Protein AF-0000000080303602 (afdb_homodimer)

Nearest PDB structures (foldseek):
  4mxe-assembly1_B  TM=1.962E-01  e=7.714E+00  Homo sapiens

Organism: Piscinibacter sakaiensis (NCBI:txid1547922)

pLDDT: mean 83.12, std 19.36, range [32.38, 97.88]

Sequence (156 aa):
MKPYDIEVQRLKSLKHDKGLIELQLDALVLARAARDDGAGGTCLRLPVEHARTLMLLLKQEFAALDKLQPRSRRSGRAMKPYDIEVQRLKSLKHDKGLIELQLDALVLARAARDDGAGGTCLRLPVEHARTLMLLLKQEFAALDKLQPRSRRSGRA

Solvent-accessible surface area (backbone atoms only — not comparable to full-atom values): 8865 Å² total; per-residue (Å²): 128,74,19,32,41,36,37,53,76,43,84,72,46,75,46,77,53,97,64,27,35,40,34,37,25,42,54,51,77,39,81,41,70,70,55,82,74,74,67,64,44,22,36,42,35,32,44,46,69,57,48,53,50,48,43,51,52,50,51,53,52,47,53,53,52,52,62,72,54,60,75,74,72,74,74,75,81,125,127,74,19,34,40,34,37,52,75,41,83,73,47,74,46,77,54,98,65,27,35,40,35,36,24,41,54,52,76,41,82,41,70,72,56,83,78,71,69,66,46,22,37,40,37,30,44,48,70,57,49,52,50,49,42,52,52,49,51,54,52,48,53,53,50,52,63,73,53,59,75,75,70,72,74,74,81,125

Radius of gyration: 18.61 Å; Cα contacts (8 Å, |Δi|>4): 259; chains: 2; bounding box: 54×45×51 Å

Secondary structure (DSSP, 8-state):
---EEEEEEEEEEEEEETTEEEEEEEEEEEEPP--SSS--SEEEEEEHHHHHHHHHHHHHHHHHHHHHS---------/---EEEEEEEEEEEEEETTEEEEEEEEEEEE----SSS--SEEEEEEHHHHHHHHHHHHHHHHHHHHHS---------

Foldseek 3Di:
DFAKEKEFDFWDDWADDPHDIDTDTDIDIGTDDCPVPPPRHYDYDYDPVVVVVVVVRVVVRVVVVCVVCPPPPPPPDD/DFAKEKEFDFWDDWADDPHDIDTDTDIDIDTDDVPVPPPRYYDYDYDPVVVVVVVVRVVVRVVVVCVVPPPPPPPPPD

Structure (mmCIF, N/CA/C/O backbone):
data_AF-0000000080303602-model_v1
#
loop_
_entity.id
_entity.type
_entity.pdbx_description
1 polymer 'Uncharacterized protein'
#
loop_
_atom_site.group_PDB
_atom_site.id
_atom_site.type_symbol
_atom_site.label_atom_id
_atom_site.label_alt_id
_atom_site.label_comp_id
_atom_site.label_asym_id
_atom_site.label_entity_id
_atom_site.label_seq_id
_atom_site.pdbx_PDB_ins_code
_atom_site.Cartn_x
_atom_site.Cartn_y
_atom_site.Cartn_z
_atom_site.occupancy
_atom_site.B_iso_or_equiv
_atom_site.auth_seq_id
_atom_site.auth_comp_id
_atom_site.auth_asym_id
_atom_site.auth_atom_id
_atom_site.pdbx_PDB_model_num
ATOM 1 N N . MET A 1 1 ? -15.328 -1.533 13.992 1 59.22 1 MET A N 1
ATOM 2 C CA . MET A 1 1 ? -15.039 -1.122 12.625 1 59.22 1 MET A CA 1
ATOM 3 C C . MET A 1 1 ? -15.375 -2.236 11.641 1 59.22 1 MET A C 1
ATOM 5 O O . MET A 1 1 ? -15.258 -3.418 11.961 1 59.22 1 MET A O 1
ATOM 9 N N . LYS A 1 2 ? -16.156 -1.941 10.57 1 76 2 LYS A N 1
ATOM 10 C CA . LYS A 1 2 ? -16.531 -2.955 9.594 1 76 2 LYS A CA 1
ATOM 11 C C . LYS A 1 2 ? -15.352 -3.307 8.688 1 76 2 LYS A C 1
ATOM 13 O O . LYS A 1 2 ? -14.594 -2.424 8.281 1 76 2 LYS A O 1
ATOM 18 N N . PRO A 1 3 ? -15.148 -4.527 8.57 1 87.38 3 PRO A N 1
ATOM 19 C CA . PRO A 1 3 ? -14.055 -4.926 7.684 1 87.38 3 PRO A CA 1
ATOM 20 C C . PRO A 1 3 ? -14.391 -4.723 6.207 1 87.38 3 PRO A C 1
ATOM 22 O O . PRO A 1 3 ? -15.555 -4.828 5.816 1 87.38 3 PRO A O 1
ATOM 25 N N . TYR A 1 4 ? -13.398 -4.383 5.445 1 92.62 4 TYR A N 1
ATOM 26 C CA . TYR A 1 4 ? -13.578 -4.137 4.02 1 92.62 4 TYR A CA 1
ATOM 27 C C . TYR A 1 4 ? -12.586 -4.957 3.197 1 92.62 4 TYR A C 1
ATOM 29 O O . TYR A 1 4 ? -11.5 -5.297 3.678 1 92.62 4 TYR A O 1
ATOM 37 N N . ASP A 1 5 ? -13.039 -5.328 2.047 1 93.25 5 ASP A N 1
ATOM 38 C CA . ASP A 1 5 ? -12.133 -5.828 1.018 1 93.25 5 ASP A CA 1
ATOM 39 C C . ASP A 1 5 ? -11.852 -4.758 -0.033 1 93.25 5 ASP A C 1
ATOM 41 O O . ASP A 1 5 ? -12.773 -4.27 -0.69 1 93.25 5 ASP A O 1
ATOM 45 N N . ILE A 1 6 ? -10.625 -4.418 -0.232 1 95.5 6 ILE A N 1
ATOM 46 C CA . ILE A 1 6 ? -10.219 -3.359 -1.151 1 95.5 6 ILE A CA 1
ATOM 47 C C . ILE A 1 6 ? -9.367 -3.951 -2.271 1 95.5 6 ILE A C 1
ATOM 49 O O . ILE A 1 6 ? -8.305 -4.527 -2.014 1 95.5 6 ILE A O 1
ATOM 53 N N . GLU A 1 7 ? -9.859 -3.838 -3.416 1 95.44 7 GLU A N 1
ATOM 54 C CA . GLU A 1 7 ? -9.109 -4.316 -4.578 1 95.44 7 GLU A CA 1
ATOM 55 C C . GLU A 1 7 ? -8.578 -3.15 -5.406 1 95.44 7 GLU A C 1
ATOM 57 O O . GLU A 1 7 ? -9.352 -2.4 -6.004 1 95.44 7 GLU A O 1
ATOM 62 N N . VAL A 1 8 ? -7.258 -3.119 -5.516 1 95.88 8 VAL A N 1
ATOM 63 C CA . VAL A 1 8 ? -6.637 -2.037 -6.27 1 95.88 8 VAL A CA 1
ATOM 64 C C . VAL A 1 8 ? -6.625 -2.385 -7.758 1 95.88 8 VAL A C 1
ATOM 66 O O . VAL A 1 8 ? -6.105 -3.432 -8.148 1 95.88 8 VAL A O 1
ATOM 69 N N . GLN A 1 9 ? -7.113 -1.52 -8.477 1 94.44 9 GLN A N 1
ATOM 70 C CA . GLN A 1 9 ? -7.191 -1.746 -9.922 1 94.44 9 GLN A CA 1
ATOM 71 C C . GLN A 1 9 ? -6.164 -0.9 -10.664 1 94.44 9 GLN A C 1
ATOM 73 O O . GLN A 1 9 ? -5.637 -1.322 -11.695 1 94.44 9 GLN A O 1
ATOM 78 N N . ARG A 1 10 ? -5.984 0.344 -10.094 1 94.56 10 ARG A N 1
ATOM 79 C CA . ARG A 1 10 ? -5.047 1.261 -10.742 1 94.56 10 ARG A CA 1
ATOM 80 C C . ARG A 1 10 ? -4.43 2.215 -9.727 1 94.56 10 ARG A C 1
ATOM 82 O O . ARG A 1 10 ? -5.121 2.717 -8.836 1 94.56 10 ARG A O 1
ATOM 89 N N . LEU A 1 11 ? -3.104 2.424 -9.867 1 94.88 11 LEU A N 1
ATOM 90 C CA . LEU A 1 11 ? -2.395 3.436 -9.086 1 94.88 11 LEU A CA 1
ATOM 91 C C . LEU A 1 11 ? -2.252 4.73 -9.875 1 94.88 11 LEU A C 1
ATOM 93 O O . LEU A 1 11 ? -1.752 4.723 -11.008 1 94.88 11 LEU A O 1
ATOM 97 N N . LYS A 1 12 ? -2.709 5.777 -9.305 1 94 12 LYS A N 1
ATOM 98 C CA . LYS A 1 12 ? -2.707 7.035 -10.047 1 94 12 LYS A CA 1
ATOM 99 C C . LYS A 1 12 ? -1.554 7.934 -9.609 1 94 12 LYS A C 1
ATOM 101 O O . LYS A 1 12 ? -0.771 8.398 -10.438 1 94 12 LYS A O 1
ATOM 106 N N . SER A 1 13 ? -1.491 8.18 -8.328 1 94.88 13 SER A N 1
ATOM 107 C CA . SER A 1 13 ? -0.414 9.039 -7.848 1 94.88 13 SER A CA 1
ATOM 108 C C . SER A 1 13 ? -0.13 8.789 -6.367 1 94.88 13 SER A C 1
ATOM 110 O O . SER A 1 13 ? -0.958 8.203 -5.66 1 94.88 13 SER A O 1
ATOM 112 N N . LEU A 1 14 ? 1.069 9.141 -5.965 1 95.88 14 LEU A N 1
ATOM 113 C CA . LEU A 1 14 ? 1.533 9.055 -4.582 1 95.88 14 LEU A CA 1
ATOM 114 C C . LEU A 1 14 ? 2.271 10.328 -4.18 1 95.88 14 LEU A C 1
ATOM 116 O O . LEU A 1 14 ? 3.109 10.828 -4.934 1 95.88 14 LEU A O 1
ATOM 120 N N . LYS A 1 15 ? 1.877 10.805 -3.053 1 94.44 15 LYS A N 1
ATOM 121 C CA . LYS A 1 15 ? 2.559 12.016 -2.6 1 94.44 15 LYS A CA 1
ATOM 122 C C . LYS A 1 15 ? 2.641 12.062 -1.076 1 94.44 15 LYS A C 1
ATOM 124 O O . LYS A 1 15 ? 1.843 11.422 -0.387 1 94.44 15 LYS A O 1
ATOM 129 N N . HIS A 1 16 ? 3.518 12.758 -0.651 1 95.06 16 HIS A N 1
ATOM 130 C CA . HIS A 1 16 ? 3.67 13.047 0.771 1 95.06 16 HIS A CA 1
ATOM 131 C C . HIS A 1 16 ? 3.131 14.43 1.116 1 95.06 16 HIS A C 1
ATOM 133 O O . HIS A 1 16 ? 3.398 15.398 0.406 1 95.06 16 HIS A O 1
ATOM 139 N N . ASP A 1 17 ? 2.342 14.445 2.205 1 91.62 17 ASP A N 1
ATOM 140 C CA . ASP A 1 17 ? 1.838 15.727 2.684 1 91.62 17 ASP A CA 1
ATOM 141 C C . ASP A 1 17 ? 1.798 15.766 4.207 1 91.62 17 ASP A C 1
ATOM 143 O O . ASP A 1 17 ? 1.042 15.023 4.836 1 91.62 17 ASP A O 1
ATOM 147 N N . LYS A 1 18 ? 2.615 16.703 4.793 1 91.69 18 LYS A N 1
ATOM 148 C CA . LYS A 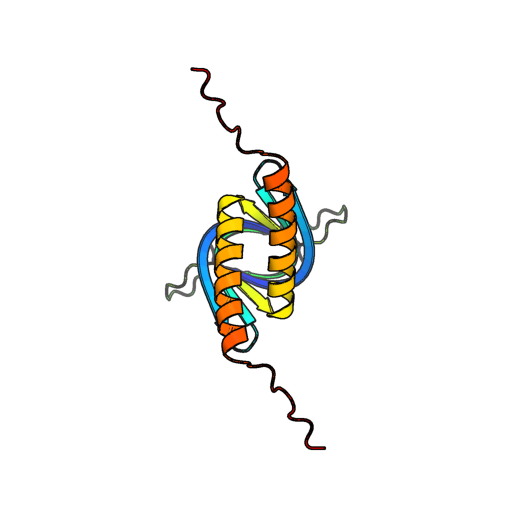1 18 ? 2.609 16.984 6.227 1 91.69 18 LYS A CA 1
ATOM 149 C C . LYS A 1 18 ? 2.668 15.68 7.031 1 91.69 18 LYS A C 1
ATOM 151 O O . LYS A 1 18 ? 1.87 15.477 7.949 1 91.69 18 LYS A O 1
ATOM 156 N N . GLY A 1 19 ? 3.531 14.789 6.656 1 93.62 19 GLY A N 1
ATOM 157 C CA . GLY A 1 19 ? 3.791 13.594 7.438 1 93.62 19 GLY A CA 1
ATOM 158 C C . GLY A 1 19 ? 2.896 12.43 7.059 1 93.62 19 GLY A C 1
ATOM 159 O O . GLY A 1 19 ? 2.973 11.359 7.664 1 93.62 19 GLY A O 1
ATOM 160 N N . LEU A 1 20 ? 2.092 12.648 6.039 1 96.38 20 LEU A N 1
ATOM 161 C CA . LEU A 1 20 ? 1.211 11.594 5.551 1 96.38 20 LEU A CA 1
ATOM 162 C C . LEU A 1 20 ? 1.555 11.219 4.113 1 96.38 20 LEU A C 1
ATOM 164 O O . LEU A 1 20 ? 1.906 12.086 3.309 1 96.38 20 LEU A O 1
ATOM 168 N N . ILE A 1 21 ? 1.439 9.969 3.854 1 97.88 21 ILE A N 1
ATOM 169 C CA . ILE A 1 21 ? 1.489 9.484 2.479 1 97.88 21 ILE A CA 1
ATOM 170 C C . ILE A 1 21 ? 0.071 9.344 1.929 1 97.88 21 ILE A C 1
ATOM 172 O O . ILE A 1 21 ? -0.785 8.711 2.557 1 97.88 21 ILE A O 1
ATOM 176 N N . GLU A 1 22 ? -0.13 9.945 0.747 1 96.69 22 GLU A N 1
ATOM 177 C CA . GLU A 1 22 ? -1.423 9.852 0.074 1 96.69 22 GLU A CA 1
ATOM 178 C C . GLU A 1 22 ? -1.3 9.141 -1.269 1 96.69 22 GLU A C 1
ATOM 180 O O . GLU A 1 22 ? -0.508 9.547 -2.123 1 96.69 22 GLU A O 1
ATOM 185 N N . LEU A 1 23 ? -2.123 8.117 -1.411 1 96.69 23 LEU A N 1
ATOM 186 C CA . LEU A 1 23 ? -2.143 7.336 -2.645 1 96.69 23 LEU A CA 1
ATOM 187 C C . LEU A 1 23 ? -3.494 7.457 -3.342 1 96.69 23 LEU A C 1
ATOM 189 O O . LEU A 1 23 ? -4.523 7.078 -2.777 1 96.69 23 LEU A O 1
ATOM 193 N N . GLN A 1 24 ? -3.473 8.023 -4.543 1 94.44 24 GLN A N 1
ATOM 194 C CA . GLN A 1 24 ? -4.668 8.039 -5.383 1 94.44 24 GLN A CA 1
ATOM 195 C C . GLN A 1 24 ? -4.758 6.777 -6.234 1 94.44 24 GLN A C 1
ATOM 197 O O . GLN A 1 24 ? -3.811 6.426 -6.938 1 94.44 24 GLN A O 1
ATOM 202 N N . LEU A 1 25 ? -5.887 6.133 -6.066 1 94.44 25 LEU A N 1
ATOM 203 C CA . LEU A 1 25 ? -6.012 4.867 -6.781 1 94.44 25 LEU A CA 1
ATOM 204 C C . LEU A 1 25 ? -7.461 4.598 -7.164 1 94.44 25 LEU A C 1
ATOM 206 O O . LEU A 1 25 ? -8.375 5.262 -6.664 1 94.44 25 LEU A O 1
ATOM 210 N N . ASP A 1 26 ? -7.629 3.76 -8.164 1 93 26 ASP A N 1
ATOM 211 C CA . ASP A 1 26 ? -8.914 3.125 -8.43 1 93 26 ASP A CA 1
ATOM 212 C C . ASP A 1 26 ? -9.031 1.784 -7.707 1 93 26 ASP A C 1
ATOM 214 O O . ASP A 1 26 ? -8.156 0.926 -7.844 1 93 26 ASP A O 1
ATOM 218 N N . ALA A 1 27 ? -10.133 1.738 -6.902 1 93.38 27 ALA A N 1
ATOM 219 C CA . ALA A 1 27 ? -10.281 0.499 -6.145 1 93.38 27 ALA A CA 1
ATOM 220 C C . ALA A 1 27 ? -11.75 0.099 -6.027 1 93.38 27 ALA A C 1
ATOM 222 O O . ALA A 1 27 ? -12.641 0.958 -6.031 1 93.38 27 ALA A O 1
ATOM 223 N N . LEU A 1 28 ? -11.93 -1.21 -6.02 1 92.75 28 LEU A N 1
ATOM 224 C CA . LEU A 1 28 ? -13.219 -1.767 -5.609 1 92.75 28 LEU A CA 1
ATOM 225 C C . LEU A 1 28 ? -13.25 -2.021 -4.105 1 92.75 28 LEU A C 1
ATOM 227 O O . LEU A 1 28 ? -12.398 -2.75 -3.58 1 92.75 28 LEU A O 1
ATOM 231 N N . VAL A 1 29 ? -14.164 -1.343 -3.432 1 93.25 29 VAL A N 1
ATOM 232 C CA . VAL A 1 29 ? -14.297 -1.475 -1.983 1 93.25 29 VAL A CA 1
ATOM 233 C C . VAL A 1 29 ? -15.602 -2.201 -1.648 1 93.25 29 VAL A C 1
ATOM 235 O O . VAL A 1 29 ? -16.688 -1.749 -2.021 1 93.25 29 VAL A O 1
ATOM 238 N N . LEU A 1 30 ? -15.445 -3.297 -1.007 1 90.12 30 LEU A N 1
ATOM 239 C CA . LEU A 1 30 ? -16.609 -4.098 -0.631 1 90.12 30 LEU A CA 1
ATOM 240 C C . LEU A 1 30 ? -16.656 -4.305 0.879 1 90.12 30 LEU A C 1
ATOM 242 O O . LEU A 1 30 ? -15.68 -4.762 1.48 1 90.12 30 LEU A O 1
ATOM 246 N N . ALA A 1 31 ? -17.766 -3.871 1.427 1 87.62 31 ALA A N 1
ATOM 247 C CA . ALA A 1 31 ? -17.953 -4.125 2.854 1 87.62 31 ALA A CA 1
ATOM 248 C C . ALA A 1 31 ? -18.219 -5.605 3.115 1 87.62 31 ALA A C 1
ATOM 250 O O . ALA A 1 31 ? -18.969 -6.246 2.379 1 87.62 31 ALA A O 1
ATOM 251 N N . ARG A 1 32 ? -17.359 -6.109 4.035 1 80.5 32 ARG A N 1
ATOM 252 C CA . ARG A 1 32 ? -17.578 -7.516 4.375 1 80.5 32 ARG A CA 1
ATOM 253 C C . ARG A 1 32 ? -18.391 -7.652 5.652 1 80.5 32 ARG A C 1
ATOM 255 O O . ARG A 1 32 ? -18.328 -6.793 6.535 1 80.5 32 ARG A O 1
ATOM 262 N N . ALA A 1 33 ? -19.359 -8.57 5.477 1 69.25 33 ALA A N 1
ATOM 263 C CA . ALA A 1 33 ? -20.094 -8.875 6.699 1 69.25 33 ALA A CA 1
ATOM 264 C C . ALA A 1 33 ? -19.156 -9.375 7.797 1 69.25 33 ALA A C 1
ATOM 266 O O . ALA A 1 33 ? -18.141 -10 7.512 1 69.25 33 ALA A O 1
ATOM 267 N N . ALA A 1 34 ? -19.094 -8.602 8.852 1 57 34 ALA A N 1
ATOM 268 C CA . ALA A 1 34 ? -18.266 -9.047 9.977 1 57 34 ALA A CA 1
ATOM 269 C C . ALA A 1 34 ? -18.203 -10.57 10.047 1 57 34 ALA A C 1
ATOM 271 O O . ALA A 1 34 ? -19.25 -11.227 10.164 1 57 34 ALA A O 1
ATOM 272 N N . ARG A 1 35 ? -17.797 -11.141 8.922 1 50.62 35 ARG A N 1
ATOM 273 C CA . ARG A 1 35 ? -17.812 -12.586 9.141 1 50.62 35 ARG A CA 1
ATOM 274 C C . ARG A 1 35 ? -17.344 -12.93 10.547 1 50.62 35 ARG A C 1
ATOM 276 O O . ARG A 1 35 ? -16.547 -12.203 11.133 1 50.62 35 ARG A O 1
AT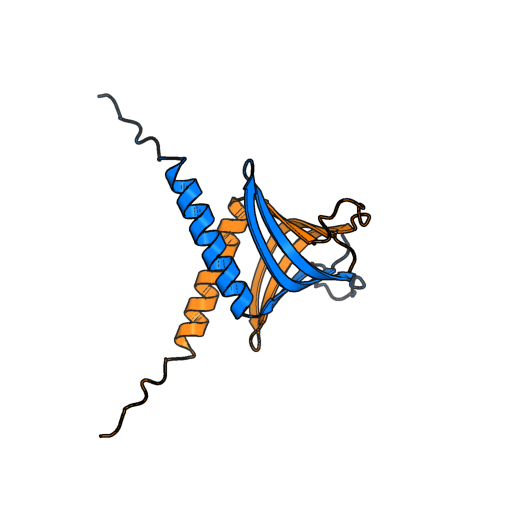OM 283 N N . ASP A 1 36 ? -18.188 -13.5 11.203 1 47 36 ASP A N 1
ATOM 284 C CA . ASP A 1 36 ? -17.906 -13.977 12.555 1 47 36 ASP A CA 1
ATOM 285 C C . ASP A 1 36 ? -16.422 -14.312 12.727 1 47 36 ASP A C 1
ATOM 287 O O . ASP A 1 36 ? -15.953 -14.5 13.852 1 47 36 ASP A O 1
ATOM 291 N N . ASP A 1 37 ? -15.891 -14.953 11.688 1 44.91 37 ASP A N 1
ATOM 292 C CA . ASP A 1 37 ? -14.68 -15.703 12.023 1 44.91 37 ASP A CA 1
ATOM 293 C C . ASP A 1 37 ? -13.453 -14.797 12.039 1 44.91 37 ASP A C 1
ATOM 295 O O . ASP A 1 37 ? -12.922 -14.43 10.992 1 44.91 37 ASP A O 1
ATOM 299 N N . GLY A 1 38 ? -13.32 -13.914 12.859 1 48.66 38 GLY A N 1
ATOM 300 C CA . GLY A 1 38 ? -12.117 -13.367 13.469 1 48.66 38 GLY A CA 1
ATOM 301 C C . GLY A 1 38 ? -11.328 -12.469 12.531 1 48.66 38 GLY A C 1
ATOM 302 O O . GLY A 1 38 ? -10.336 -11.867 12.938 1 48.66 38 GLY A O 1
ATOM 303 N N . ALA A 1 39 ? -11.461 -12.781 11.242 1 50.78 39 ALA A N 1
ATOM 304 C CA . ALA A 1 39 ? -10.477 -11.953 10.547 1 50.78 39 ALA A CA 1
ATOM 305 C C . ALA A 1 39 ? -11.008 -10.539 10.336 1 50.78 39 ALA A C 1
ATOM 307 O O . ALA A 1 39 ? -11.664 -10.258 9.328 1 50.78 39 ALA A O 1
ATOM 308 N N . GLY A 1 40 ? -11.531 -9.883 11.344 1 60.19 40 GLY A N 1
ATOM 309 C CA . GLY A 1 40 ? -12.086 -8.562 11.57 1 60.19 40 GLY A CA 1
ATOM 310 C C . GLY A 1 40 ? -11.266 -7.453 10.938 1 60.19 40 GLY A C 1
ATOM 311 O O . GLY A 1 40 ? -11.391 -6.289 11.32 1 60.19 40 GLY A O 1
ATOM 312 N N . GLY A 1 41 ? -10.242 -7.898 10.008 1 78.94 41 GLY A N 1
ATOM 313 C CA . GLY A 1 41 ? -9.484 -6.742 9.562 1 78.94 41 GLY A CA 1
ATOM 314 C C . GLY A 1 41 ? -9.68 -6.426 8.094 1 78.94 41 GLY A C 1
ATOM 315 O O . GLY A 1 41 ? -10.336 -7.188 7.375 1 78.94 41 GLY A O 1
ATOM 316 N N . THR A 1 42 ? -9.609 -5.344 7.688 1 91.31 42 THR A N 1
ATOM 317 C CA . THR A 1 42 ? -9.625 -4.875 6.305 1 91.31 42 THR A CA 1
ATOM 318 C C . THR A 1 42 ? -8.484 -5.508 5.512 1 91.31 42 THR A C 1
ATOM 320 O O . THR A 1 42 ? -7.375 -5.668 6.027 1 91.31 42 THR A O 1
ATOM 323 N N . CYS A 1 43 ? -8.836 -5.965 4.332 1 94.44 43 CYS A N 1
ATOM 324 C CA . CYS A 1 43 ? -7.84 -6.57 3.457 1 94.44 43 CYS A CA 1
ATOM 325 C C . CYS A 1 43 ? -7.688 -5.777 2.166 1 94.44 43 CYS A C 1
ATOM 327 O O . CYS A 1 43 ? -8.68 -5.477 1.498 1 94.44 43 CYS A O 1
ATOM 329 N N . LEU A 1 44 ? -6.41 -5.43 1.82 1 96.5 44 LEU A N 1
ATOM 330 C CA . LEU A 1 44 ? -6.078 -4.758 0.568 1 96.5 44 LEU A CA 1
ATOM 331 C C . LEU A 1 44 ? -5.367 -5.711 -0.387 1 96.5 44 LEU A C 1
ATOM 333 O O . LEU A 1 44 ? -4.391 -6.359 -0.009 1 96.5 44 LEU A O 1
ATOM 337 N N . ARG A 1 45 ? -5.902 -5.852 -1.592 1 96.88 45 ARG A N 1
ATOM 338 C CA . ARG A 1 45 ? -5.324 -6.754 -2.586 1 96.88 45 ARG A CA 1
ATOM 339 C C . ARG A 1 45 ? -4.922 -5.996 -3.844 1 96.88 45 ARG A C 1
ATOM 341 O O . ARG A 1 45 ? -5.668 -5.145 -4.328 1 96.88 45 ARG A O 1
ATOM 348 N N . LEU A 1 46 ? -3.762 -6.312 -4.375 1 97.12 46 LEU A N 1
ATOM 349 C CA . LEU A 1 46 ? -3.311 -5.734 -5.637 1 97.12 46 LEU A CA 1
ATOM 350 C C . LEU A 1 46 ? -2.391 -6.703 -6.375 1 97.12 46 LEU A C 1
ATOM 352 O O . LEU A 1 46 ? -1.7 -7.512 -5.75 1 97.12 46 LEU A O 1
ATOM 356 N N . PRO A 1 47 ? -2.471 -6.676 -7.703 1 97.06 47 PRO A N 1
ATOM 357 C CA . PRO A 1 47 ? -1.53 -7.5 -8.461 1 97.06 47 PRO A CA 1
ATOM 358 C C . PRO A 1 47 ? -0.072 -7.188 -8.141 1 97.06 47 PRO A C 1
ATOM 360 O O . PRO A 1 47 ? 0.255 -6.051 -7.789 1 97.06 47 PRO A O 1
ATOM 363 N N . VAL A 1 48 ? 0.784 -8.07 -8.352 1 96.62 48 VAL A N 1
ATOM 364 C CA . VAL A 1 48 ? 2.207 -7.945 -8.062 1 96.62 48 VAL A CA 1
ATOM 365 C C . VAL A 1 48 ? 2.791 -6.766 -8.836 1 96.62 48 VAL A C 1
ATOM 367 O O . VAL A 1 48 ? 3.604 -6.004 -8.305 1 96.62 48 VAL A O 1
ATOM 370 N N . GLU A 1 49 ? 2.311 -6.613 -10.031 1 95.81 49 GLU A N 1
ATOM 371 C CA . GLU A 1 49 ? 2.812 -5.523 -10.859 1 95.81 49 GLU A CA 1
ATOM 372 C C . GLU A 1 49 ? 2.492 -4.168 -10.242 1 95.81 49 GLU A C 1
ATOM 374 O O . GLU A 1 49 ? 3.324 -3.256 -10.273 1 95.81 49 GLU A O 1
ATOM 379 N N . HIS A 1 50 ? 1.284 -4.031 -9.719 1 97.19 50 HIS A N 1
ATOM 380 C CA . HIS A 1 50 ? 0.897 -2.783 -9.07 1 97.19 50 HIS A CA 1
ATOM 381 C C . HIS A 1 50 ? 1.655 -2.586 -7.762 1 97.19 50 HIS A C 1
ATOM 383 O O . HIS A 1 50 ? 2.008 -1.46 -7.406 1 97.19 50 HIS A O 1
ATOM 389 N N . ALA A 1 51 ? 1.97 -3.645 -7.055 1 97.88 51 ALA A N 1
ATOM 390 C CA . ALA A 1 51 ? 2.725 -3.57 -5.809 1 97.88 51 ALA A CA 1
ATOM 391 C C . ALA A 1 51 ? 4.16 -3.123 -6.062 1 97.88 51 AL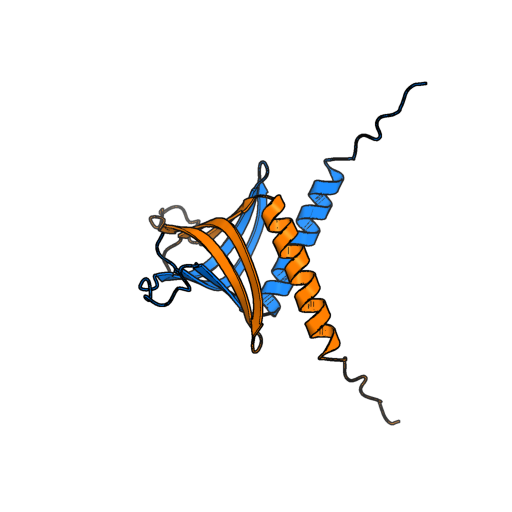A A C 1
ATOM 393 O O . ALA A 1 51 ? 4.723 -2.346 -5.285 1 97.88 51 ALA A O 1
ATOM 394 N N . ARG A 1 52 ? 4.707 -3.598 -7.137 1 97.56 52 ARG A N 1
ATOM 395 C CA . ARG A 1 52 ? 6.059 -3.18 -7.492 1 97.56 52 ARG A CA 1
ATOM 396 C C . ARG A 1 52 ? 6.102 -1.695 -7.836 1 97.56 52 ARG A C 1
ATOM 398 O O . ARG A 1 52 ? 7.031 -0.987 -7.449 1 97.56 52 ARG A O 1
ATOM 405 N N . THR A 1 53 ? 5.07 -1.315 -8.562 1 97.69 53 THR A N 1
ATOM 406 C CA . THR A 1 53 ? 4.957 0.105 -8.875 1 97.69 53 THR A CA 1
ATOM 407 C C . THR A 1 53 ? 4.824 0.929 -7.602 1 97.69 53 THR A C 1
ATOM 409 O O . THR A 1 53 ? 5.477 1.963 -7.449 1 97.69 53 THR A O 1
ATOM 412 N N . LEU A 1 54 ? 4.004 0.463 -6.656 1 97.44 54 LEU A N 1
ATOM 413 C CA . LEU A 1 54 ? 3.809 1.132 -5.375 1 97.44 54 LEU A CA 1
ATOM 414 C C . LEU A 1 54 ? 5.125 1.227 -4.609 1 97.44 54 LEU A C 1
ATOM 416 O O . LEU A 1 54 ? 5.461 2.287 -4.074 1 97.44 54 LEU A O 1
ATOM 420 N N . MET A 1 55 ? 5.852 0.158 -4.602 1 97.38 55 MET A N 1
ATOM 421 C CA . MET A 1 55 ? 7.133 0.148 -3.902 1 97.38 55 MET A CA 1
ATOM 422 C C . MET A 1 55 ? 8.094 1.166 -4.508 1 97.38 55 MET A C 1
ATOM 424 O O . MET A 1 55 ? 8.797 1.873 -3.785 1 97.38 55 MET A O 1
ATOM 428 N N . LEU A 1 56 ? 8.117 1.18 -5.855 1 97 56 LEU A N 1
ATOM 429 C CA . LEU A 1 56 ? 9 2.119 -6.539 1 97 56 LEU A CA 1
ATOM 430 C C . LEU A 1 56 ? 8.609 3.559 -6.223 1 97 56 LEU A C 1
ATOM 432 O O . LEU A 1 56 ? 9.477 4.398 -5.965 1 97 56 LEU A O 1
ATOM 436 N N . LEU A 1 57 ? 7.348 3.832 -6.234 1 97.5 57 LEU A N 1
ATOM 437 C CA . LEU A 1 57 ? 6.855 5.172 -5.922 1 97.5 57 LEU A CA 1
ATOM 438 C C . LEU A 1 57 ? 7.18 5.543 -4.48 1 97.5 57 LEU A C 1
ATOM 440 O O . LEU A 1 57 ? 7.598 6.672 -4.203 1 97.5 57 LEU A O 1
ATOM 444 N N . LEU A 1 58 ? 7.004 4.613 -3.572 1 97.44 58 LEU A N 1
ATOM 445 C CA . LEU A 1 58 ? 7.336 4.848 -2.17 1 97.44 58 LEU A CA 1
ATOM 446 C C . LEU A 1 58 ? 8.828 5.113 -2.002 1 97.44 58 LEU A C 1
ATOM 448 O O . LEU A 1 58 ? 9.227 6.023 -1.271 1 97.44 58 LEU A O 1
ATOM 452 N N . LYS A 1 59 ? 9.609 4.336 -2.709 1 97 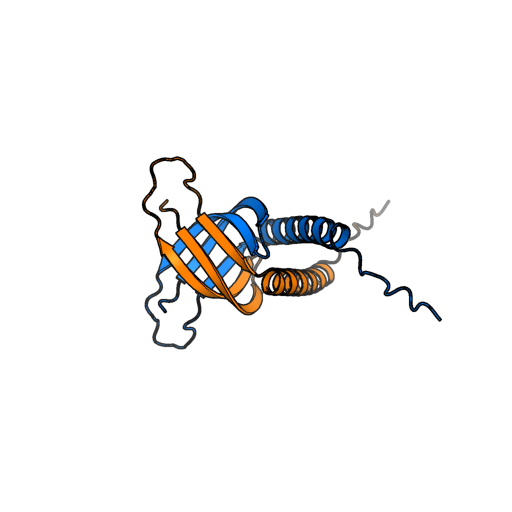59 LYS A N 1
ATOM 453 C CA . LYS A 1 59 ? 11.062 4.512 -2.66 1 97 59 LYS A CA 1
ATOM 454 C C . LYS A 1 59 ? 11.461 5.91 -3.115 1 97 59 LYS A C 1
ATOM 456 O O . LYS A 1 59 ? 12.281 6.566 -2.475 1 97 59 LYS A O 1
ATOM 461 N N . GLN A 1 60 ? 10.906 6.336 -4.188 1 96.06 60 GLN A N 1
ATOM 462 C CA . GLN A 1 60 ? 11.18 7.668 -4.719 1 96.06 60 GLN A CA 1
ATOM 463 C C . GLN A 1 60 ? 10.734 8.75 -3.742 1 96.06 60 GLN A C 1
ATOM 465 O O . GLN A 1 60 ? 11.469 9.703 -3.486 1 96.06 60 GLN A O 1
ATOM 470 N N . GLU A 1 61 ? 9.539 8.578 -3.205 1 95.94 61 GLU A N 1
ATOM 471 C CA . GLU A 1 61 ? 9 9.547 -2.258 1 95.94 61 GLU A CA 1
ATOM 472 C C . GLU A 1 61 ? 9.883 9.664 -1.019 1 95.94 61 GLU A C 1
ATOM 474 O O . GLU A 1 61 ? 10.156 10.766 -0.546 1 95.94 61 GLU A O 1
ATOM 479 N N . PHE A 1 62 ? 10.375 8.555 -0.53 1 95.31 62 PHE A N 1
ATOM 480 C CA . PHE A 1 62 ? 11.172 8.555 0.691 1 95.31 62 PHE A CA 1
ATOM 481 C C . PHE A 1 62 ? 12.57 9.094 0.423 1 95.31 62 PHE A C 1
ATOM 483 O O . PHE A 1 62 ? 13.172 9.727 1.291 1 95.31 62 PHE A O 1
ATOM 490 N N . ALA A 1 63 ? 13.07 8.82 -0.748 1 94.44 63 ALA A N 1
ATOM 491 C CA . ALA A 1 63 ? 14.359 9.406 -1.113 1 94.44 63 ALA A CA 1
ATOM 492 C C . ALA A 1 63 ? 14.289 10.93 -1.096 1 94.44 63 ALA A C 1
ATOM 494 O O . ALA A 1 63 ? 15.219 11.594 -0.62 1 94.44 63 ALA A O 1
ATOM 495 N N . ALA A 1 64 ? 13.156 11.406 -1.583 1 92.69 64 ALA A N 1
ATOM 496 C CA . ALA A 1 64 ? 12.961 12.859 -1.6 1 92.69 64 ALA A CA 1
ATOM 497 C C . ALA A 1 64 ? 12.805 13.406 -0.184 1 92.69 64 ALA A C 1
ATOM 499 O O . ALA A 1 64 ? 13.344 14.469 0.139 1 92.69 64 ALA A O 1
ATOM 500 N N . LEU A 1 65 ? 12.164 12.695 0.627 1 91.06 65 LEU A N 1
ATOM 501 C CA . LEU A 1 65 ? 11.938 13.094 2.012 1 91.06 65 LEU A CA 1
ATOM 502 C C . LEU A 1 65 ? 13.242 13.062 2.805 1 91.06 65 LEU A C 1
ATOM 504 O O . LEU A 1 65 ? 13.492 13.938 3.639 1 91.06 65 LEU A O 1
ATOM 508 N N . ASP A 1 66 ? 13.969 12.062 2.555 1 89.12 66 ASP A N 1
ATOM 509 C CA . ASP A 1 66 ? 15.219 11.87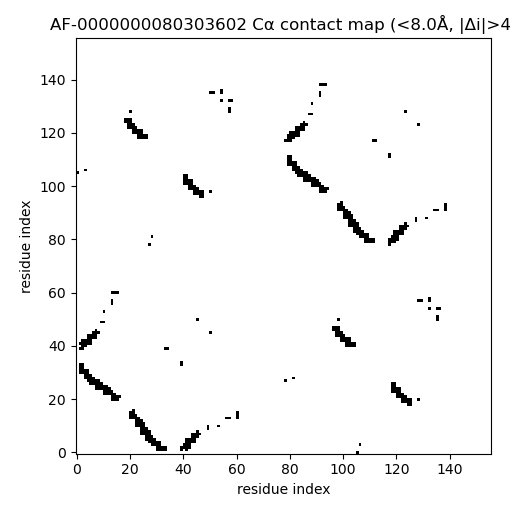5 3.289 1 89.12 66 ASP A CA 1
ATOM 510 C C . ASP A 1 66 ? 16.25 12.922 2.889 1 89.12 66 ASP A C 1
ATOM 512 O O . ASP A 1 66 ? 17.125 13.273 3.68 1 89.12 66 ASP A O 1
ATOM 516 N N . LYS A 1 67 ? 16.141 13.422 1.722 1 87.19 67 LYS A N 1
ATOM 517 C CA . LYS A 1 67 ? 17.016 14.5 1.271 1 87.19 67 LYS A CA 1
ATOM 518 C C . LYS A 1 67 ? 16.688 15.812 1.97 1 87.19 67 LYS A C 1
ATOM 520 O O . LYS A 1 67 ? 17.562 16.656 2.174 1 87.19 67 LYS A O 1
ATOM 525 N N . LEU A 1 68 ? 15.414 16.062 2.246 1 80.44 68 LEU A N 1
ATOM 526 C CA . LEU A 1 68 ? 14.938 17.297 2.857 1 80.44 68 LEU A CA 1
ATOM 527 C C . LEU A 1 68 ? 15.258 17.328 4.348 1 80.44 68 LEU A C 1
ATOM 529 O O . LEU A 1 68 ? 15.328 18.391 4.953 1 80.44 68 LEU A O 1
ATOM 533 N N . GLN A 1 69 ? 15.328 16.219 4.992 1 68.19 69 GLN A N 1
ATOM 534 C CA . GLN A 1 69 ? 15.664 16.172 6.414 1 68.19 69 GLN A CA 1
ATOM 535 C C . GLN A 1 69 ? 17.094 15.688 6.629 1 68.19 69 GLN A C 1
ATOM 537 O O . GLN A 1 69 ? 17.312 14.539 7.016 1 68.19 69 GLN A O 1
ATOM 542 N N . PRO A 1 70 ? 17.984 16.5 6.152 1 57.44 70 PRO A N 1
ATOM 543 C CA . PRO A 1 70 ? 19.375 16.062 6.395 1 57.44 70 PRO A CA 1
ATOM 544 C C . PRO A 1 70 ? 19.672 15.867 7.875 1 57.44 70 PRO A C 1
ATOM 546 O O . PRO A 1 70 ? 19.062 16.516 8.727 1 57.44 70 PRO A O 1
ATOM 549 N N . ARG A 1 71 ? 19.906 14.688 8.297 1 52.28 71 ARG A N 1
ATOM 550 C CA . ARG A 1 71 ? 20.359 14.461 9.664 1 52.28 71 ARG A CA 1
ATOM 551 C C . ARG A 1 71 ? 21.297 15.57 10.125 1 52.28 71 ARG A C 1
ATOM 553 O O . ARG A 1 71 ? 22.281 15.883 9.445 1 52.28 71 ARG A O 1
ATOM 560 N N . SER A 1 72 ? 20.719 16.469 10.773 1 43.84 72 SER A N 1
ATOM 561 C CA . SER A 1 72 ? 21.594 17.422 11.438 1 43.84 72 SER A CA 1
ATOM 562 C C . SER A 1 72 ? 22.766 16.734 12.117 1 43.84 72 SER A C 1
ATOM 564 O O . SER A 1 72 ? 22.562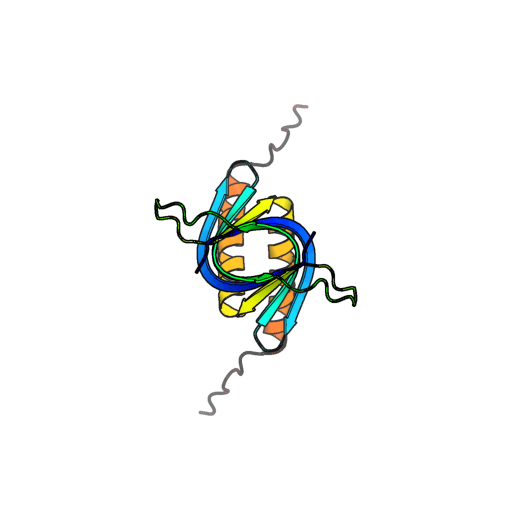 15.852 12.961 1 43.84 72 SER A O 1
ATOM 566 N N . ARG A 1 73 ? 23.859 16.328 11.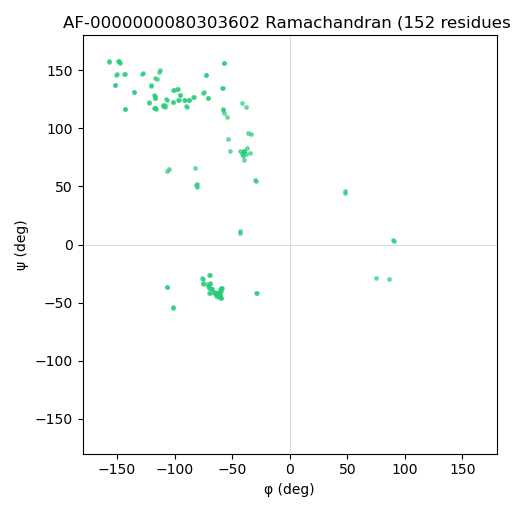484 1 44.59 73 ARG A N 1
ATOM 567 C CA . ARG A 1 73 ? 25.109 16.078 12.203 1 44.59 73 ARG A CA 1
ATOM 568 C C . ARG A 1 73 ? 25.344 17.125 13.273 1 44.59 73 ARG A C 1
ATOM 570 O O . ARG A 1 73 ? 25.406 18.328 12.969 1 44.59 73 ARG A O 1
ATOM 577 N N . ARG A 1 74 ? 24.688 16.953 14.398 1 43.62 74 ARG A N 1
ATOM 578 C CA . ARG A 1 74 ? 25.094 17.75 15.555 1 43.62 74 ARG A CA 1
ATOM 579 C C . ARG A 1 74 ? 26.594 17.984 15.562 1 43.62 74 ARG A C 1
ATOM 581 O O . ARG A 1 74 ? 27.375 17.016 15.617 1 43.62 74 ARG A O 1
ATOM 588 N N . SER A 1 75 ? 27.062 18.891 14.781 1 44.03 75 SER A N 1
ATOM 589 C CA . SER A 1 75 ? 28.406 19.391 15 1 44.03 75 SER A CA 1
ATOM 590 C C . SER A 1 75 ? 28.703 19.578 16.484 1 44.03 75 SER A C 1
ATOM 592 O O . SER A 1 75 ? 27.953 20.25 17.188 1 44.03 75 SER A O 1
ATOM 594 N N . GLY A 1 76 ? 29.031 18.484 17.203 1 41.28 76 GLY A N 1
ATOM 595 C CA . GLY A 1 76 ? 29.656 18.609 18.5 1 41.28 76 GLY A CA 1
ATOM 596 C C . GLY A 1 76 ? 30.703 19.703 18.562 1 41.28 76 GLY A C 1
ATOM 597 O O . GLY A 1 76 ? 31.75 19.594 17.891 1 41.28 76 GLY A O 1
ATOM 598 N N . ARG A 1 77 ? 30.391 20.875 18.625 1 40.59 77 ARG A N 1
ATOM 599 C CA . ARG A 1 77 ? 31.344 21.906 19.031 1 40.59 77 ARG A CA 1
ATOM 600 C C . ARG A 1 77 ? 32 21.562 20.375 1 40.59 77 ARG A C 1
ATOM 602 O O . ARG A 1 77 ? 31.312 21.375 21.375 1 40.59 77 ARG A O 1
ATOM 609 N N . ALA A 1 78 ? 33.25 20.781 20.312 1 33.62 78 ALA A N 1
ATOM 610 C CA . ALA A 1 78 ? 34.281 20.906 21.344 1 33.62 78 ALA A CA 1
ATOM 611 C C . ALA A 1 78 ? 34.906 22.297 21.312 1 33.62 78 ALA A C 1
ATOM 613 O O . ALA A 1 78 ? 35 22.922 20.266 1 33.62 78 ALA A O 1
ATOM 614 N N . MET B 1 1 ? -18.031 3.932 -10.016 1 59.03 1 MET B N 1
ATOM 615 C CA . MET B 1 1 ? -17.438 3.479 -8.758 1 59.03 1 MET B CA 1
ATOM 616 C C . MET B 1 1 ? -17.422 4.605 -7.73 1 59.03 1 MET B C 1
ATOM 618 O O . MET B 1 1 ? -17.297 5.777 -8.086 1 59.03 1 MET B O 1
ATOM 622 N N . LYS B 1 2 ? -17.922 4.359 -6.488 1 75.81 2 LYS B N 1
ATOM 623 C CA . LYS B 1 2 ? -17.938 5.391 -5.453 1 75.81 2 LYS B CA 1
ATOM 624 C C . LYS B 1 2 ? -16.547 5.602 -4.867 1 75.81 2 LYS B C 1
ATOM 626 O O . LYS B 1 2 ? -15.805 4.637 -4.652 1 75.81 2 LYS B O 1
ATOM 631 N N . PRO B 1 3 ? -16.188 6.805 -4.82 1 87.44 3 PRO B N 1
ATOM 632 C CA . PRO B 1 3 ? -14.875 7.07 -4.234 1 87.44 3 PRO B CA 1
ATOM 633 C C . PRO B 1 3 ? -14.859 6.879 -2.717 1 87.44 3 PRO B C 1
ATOM 635 O O . PRO B 1 3 ? -15.867 7.098 -2.051 1 87.44 3 PRO B O 1
ATOM 638 N N . TYR B 1 4 ? -13.75 6.426 -2.215 1 92.62 4 TYR B N 1
ATOM 639 C CA . TYR B 1 4 ? -13.586 6.176 -0.786 1 92.62 4 TYR B CA 1
ATOM 640 C C . TYR B 1 4 ? -12.344 6.863 -0.247 1 92.62 4 TYR B C 1
ATOM 642 O O . TYR B 1 4 ? -11.383 7.09 -0.986 1 92.62 4 TYR B O 1
ATOM 650 N N . ASP B 1 5 ? -12.453 7.277 0.981 1 93.38 5 ASP B N 1
ATOM 651 C CA . ASP B 1 5 ? -11.266 7.648 1.745 1 93.38 5 ASP B CA 1
ATOM 652 C C . ASP B 1 5 ? -10.859 6.535 2.707 1 93.38 5 ASP B C 1
ATOM 654 O O . ASP B 1 5 ? -11.641 6.145 3.576 1 93.38 5 ASP B O 1
ATOM 658 N N . ILE B 1 6 ? -9.664 6.051 2.605 1 95.56 6 ILE B N 1
ATOM 659 C CA . ILE B 1 6 ? -9.172 4.941 3.41 1 95.56 6 ILE B CA 1
ATOM 660 C C . ILE B 1 6 ? -8 5.41 4.273 1 95.56 6 ILE B C 1
ATOM 662 O O . ILE B 1 6 ? -6.977 5.859 3.752 1 95.56 6 ILE B O 1
ATOM 666 N N . GLU B 1 7 ? -8.195 5.336 5.512 1 95.56 7 GLU B N 1
ATOM 667 C CA . GLU B 1 7 ? -7.137 5.707 6.445 1 95.56 7 GLU B CA 1
ATOM 668 C C . GLU B 1 7 ? -6.551 4.477 7.129 1 95.56 7 GLU B C 1
ATOM 670 O O . GLU B 1 7 ? -7.23 3.812 7.914 1 95.56 7 GLU B O 1
ATOM 675 N N . VAL B 1 8 ? -5.258 4.289 6.891 1 95.88 8 VAL B N 1
ATOM 676 C CA . VAL B 1 8 ? -4.594 3.133 7.484 1 95.88 8 VAL B CA 1
ATOM 677 C C . VAL B 1 8 ? -4.172 3.455 8.914 1 95.88 8 VAL B C 1
ATOM 679 O O . VAL B 1 8 ? -3.461 4.434 9.156 1 95.88 8 VAL B O 1
ATOM 682 N N . GLN B 1 9 ? -4.566 2.645 9.75 1 94.5 9 GLN B N 1
ATOM 683 C CA . GLN B 1 9 ? -4.258 2.855 11.164 1 94.5 9 GLN B CA 1
ATOM 684 C C . GLN B 1 9 ? -3.182 1.886 11.641 1 94.5 9 GLN B C 1
ATOM 686 O O . GLN B 1 9 ? -2.373 2.225 12.508 1 94.5 9 GLN B O 1
ATOM 691 N N . ARG B 1 10 ? -3.287 0.632 11.055 1 94.56 10 ARG B N 1
ATOM 692 C CA . ARG B 1 10 ? -2.332 -0.395 11.461 1 94.56 10 ARG B CA 1
ATOM 693 C C . ARG B 1 10 ? -2.1 -1.398 10.336 1 94.56 10 ARG B C 1
ATOM 695 O O . ARG B 1 10 ? -3.043 -1.806 9.656 1 94.56 10 ARG B O 1
ATOM 702 N N . LEU B 1 11 ? -0.818 -1.757 10.148 1 94.94 11 LEU B N 1
ATOM 703 C CA . LEU B 1 11 ? -0.443 -2.826 9.227 1 94.94 11 LEU B CA 1
ATOM 704 C C . LEU B 1 11 ? -0.255 -4.145 9.977 1 94.94 11 LEU B C 1
ATOM 706 O O . LEU B 1 11 ? 0.513 -4.211 10.938 1 94.94 11 LEU B O 1
ATOM 710 N N . LYS B 1 12 ? -0.959 -5.125 9.555 1 94 12 LYS B N 1
ATOM 711 C CA . LYS B 1 12 ? -0.918 -6.387 10.289 1 94 12 LYS B CA 1
ATOM 712 C C . LYS B 1 12 ? -0.023 -7.406 9.594 1 94 12 LYS B C 1
ATOM 714 O O . LYS B 1 12 ? 0.883 -7.969 10.203 1 94 12 LYS B O 1
ATOM 719 N N . SER B 1 13 ? -0.299 -7.637 8.344 1 94.88 13 SER B N 1
ATOM 720 C CA . SER B 1 13 ? 0.518 -8.602 7.621 1 94.88 13 SER B CA 1
ATOM 721 C C . SER B 1 13 ? 0.456 -8.367 6.117 1 94.88 13 SER B C 1
ATOM 723 O O . SER B 1 13 ? -0.449 -7.688 5.625 1 94.88 13 SER B O 1
ATOM 725 N N . LEU B 1 14 ? 1.476 -8.852 5.43 1 95.81 14 LEU B N 1
ATOM 726 C CA . LEU B 1 14 ? 1.591 -8.805 3.977 1 95.81 14 LEU B CA 1
ATOM 727 C C . LEU B 1 14 ? 2.055 -10.141 3.422 1 95.81 14 LEU B C 1
ATOM 729 O O . LEU B 1 14 ? 2.992 -10.75 3.949 1 95.81 14 LEU B O 1
ATOM 733 N N . LYS B 1 15 ? 1.342 -10.562 2.438 1 94.38 15 LYS B N 1
ATOM 734 C CA . LYS B 1 15 ? 1.747 -11.836 1.848 1 94.38 15 LYS B CA 1
ATOM 735 C C . LYS B 1 15 ? 1.447 -11.875 0.352 1 94.38 15 LYS B C 1
ATOM 737 O O . LYS B 1 15 ? 0.576 -11.148 -0.129 1 94.38 15 LYS B O 1
ATOM 742 N N . HIS B 1 16 ? 2.119 -12.641 -0.271 1 95.25 16 HIS B N 1
ATOM 743 C CA . HIS B 1 16 ? 1.889 -12.922 -1.685 1 95.25 16 HIS B CA 1
ATOM 744 C C . HIS B 1 16 ? 1.14 -14.234 -1.875 1 95.25 16 HIS B C 1
ATOM 746 O O . HIS B 1 16 ? 1.478 -15.242 -1.25 1 95.25 16 HIS B O 1
ATOM 752 N N . ASP B 1 17 ? 0.104 -14.141 -2.738 1 91.56 17 ASP B N 1
ATOM 753 C CA . ASP B 1 17 ? -0.632 -15.352 -3.07 1 91.56 17 ASP B CA 1
ATOM 754 C C . ASP B 1 17 ? -1.054 -15.359 -4.539 1 91.56 17 ASP B C 1
ATOM 756 O O . ASP B 1 17 ? -1.863 -14.531 -4.961 1 91.56 17 ASP B O 1
ATOM 760 N N . LYS B 1 18 ? -0.515 -16.359 -5.316 1 91.81 18 LYS B N 1
ATOM 761 C CA . LYS B 1 18 ? -0.909 -16.594 -6.703 1 91.81 18 LYS B CA 1
ATOM 762 C C . LYS B 1 18 ? -0.912 -15.305 -7.504 1 91.81 18 LYS B C 1
ATOM 764 O O . LYS B 1 18 ? -1.884 -15 -8.195 1 91.81 18 LYS B O 1
ATOM 769 N N . GLY B 1 19 ? 0.11 -14.516 -7.34 1 93.69 19 GLY B N 1
ATOM 770 C CA . GLY B 1 19 ? 0.293 -13.336 -8.164 1 93.69 19 GLY B CA 1
ATOM 771 C C . GLY B 1 19 ? -0.354 -12.094 -7.586 1 93.69 19 GLY B C 1
ATOM 772 O O . GLY B 1 19 ? -0.307 -11.023 -8.195 1 93.69 19 GLY B O 1
ATOM 773 N N . LEU B 1 20 ? -0.92 -12.266 -6.41 1 96.38 20 LEU B N 1
AT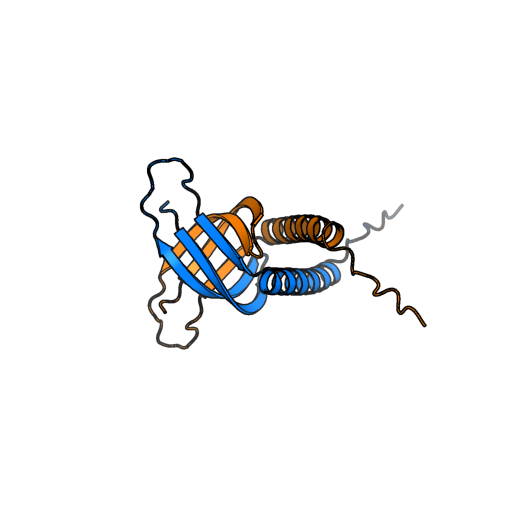OM 774 C CA . LEU B 1 20 ? -1.534 -11.133 -5.723 1 96.38 20 LEU B CA 1
ATOM 775 C C . LEU B 1 20 ? -0.8 -10.82 -4.422 1 96.38 20 LEU B C 1
ATOM 777 O O . LEU B 1 20 ? -0.362 -11.734 -3.721 1 96.38 20 LEU B O 1
ATOM 781 N N . ILE B 1 21 ? -0.706 -9.555 -4.16 1 97.88 21 ILE B N 1
ATOM 782 C CA . ILE B 1 21 ? -0.259 -9.109 -2.848 1 97.88 21 ILE B CA 1
ATOM 783 C C . ILE B 1 21 ? -1.469 -8.812 -1.964 1 97.88 21 ILE B C 1
ATOM 785 O O . ILE B 1 21 ? -2.373 -8.07 -2.363 1 97.88 21 ILE B O 1
ATOM 789 N N . GLU B 1 22 ? -1.429 -9.422 -0.76 1 96.62 22 GLU B N 1
ATOM 790 C CA . GLU B 1 22 ? -2.494 -9.203 0.212 1 96.62 22 GLU B CA 1
ATOM 791 C C . GLU B 1 22 ? -1.961 -8.523 1.471 1 96.62 22 GLU B C 1
ATOM 793 O O . GLU B 1 22 ? -1.033 -9.031 2.107 1 96.62 22 GLU B O 1
ATOM 798 N N . LEU B 1 23 ? -2.613 -7.41 1.806 1 96.62 23 LEU B N 1
ATOM 799 C CA . LEU B 1 23 ? -2.236 -6.652 2.992 1 96.62 23 LEU B CA 1
ATOM 800 C C . LEU B 1 23 ? -3.377 -6.621 4.004 1 96.62 23 LEU B C 1
ATOM 802 O O . LEU B 1 23 ? -4.465 -6.121 3.707 1 96.62 23 LEU B O 1
ATOM 806 N N . GLN B 1 24 ? -3.129 -7.195 5.164 1 94.38 24 GLN B N 1
ATOM 807 C CA . GLN B 1 24 ? -4.07 -7.086 6.273 1 94.38 24 GLN B CA 1
ATOM 808 C C . GLN B 1 24 ? -3.801 -5.832 7.102 1 94.38 24 GLN B C 1
ATOM 810 O O . GLN B 1 24 ? -2.672 -5.602 7.539 1 94.38 24 GLN B O 1
ATOM 815 N N . LEU B 1 25 ? -4.852 -5.051 7.219 1 94.5 25 LEU B N 1
ATOM 816 C CA . LEU B 1 25 ? -4.652 -3.791 7.922 1 94.5 25 LEU B CA 1
ATOM 817 C C . LEU B 1 25 ? -5.922 -3.365 8.648 1 94.5 25 LEU B C 1
ATOM 819 O O . LEU B 1 25 ? -7 -3.908 8.398 1 94.5 25 LEU B O 1
ATOM 823 N N . ASP B 1 26 ? -5.73 -2.531 9.641 1 93.06 26 ASP B N 1
ATOM 824 C CA . ASP B 1 26 ? -6.832 -1.759 10.211 1 93.06 26 ASP B CA 1
ATOM 825 C C . ASP B 1 26 ? -6.965 -0.403 9.523 1 93.06 26 ASP B C 1
ATOM 827 O O . ASP B 1 26 ? -5.992 0.349 9.43 1 93.06 26 ASP B O 1
ATOM 831 N N . ALA B 1 27 ? -8.227 -0.213 9.023 1 93.5 27 ALA B N 1
ATOM 832 C CA . ALA B 1 27 ? -8.422 1.045 8.305 1 93.5 27 ALA B CA 1
ATOM 833 C C . ALA B 1 27 ? -9.812 1.608 8.555 1 93.5 27 ALA B C 1
ATOM 835 O O . ALA B 1 27 ? -10.766 0.855 8.789 1 93.5 27 ALA B O 1
ATOM 836 N N . LEU B 1 28 ? -9.844 2.93 8.57 1 92.75 28 LEU B N 1
ATOM 837 C CA . LEU B 1 28 ? -11.117 3.629 8.484 1 92.75 28 LEU B CA 1
ATOM 838 C C . LEU B 1 28 ? -11.484 3.908 7.035 1 92.75 28 LEU B C 1
ATOM 840 O O . LEU B 1 28 ? -10.727 4.547 6.305 1 92.75 28 LEU B O 1
ATOM 844 N N . VAL B 1 29 ? -12.617 3.346 6.625 1 93.19 29 VAL B N 1
ATOM 845 C CA . VAL B 1 29 ? -13.094 3.518 5.254 1 93.19 29 VAL B CA 1
ATOM 846 C C . VAL B 1 29 ? -14.344 4.395 5.242 1 93.19 29 VAL B C 1
ATOM 848 O O . VAL B 1 29 ? -15.344 4.062 5.879 1 93.19 29 VAL B O 1
ATOM 851 N N . LEU B 1 30 ? -14.219 5.473 4.566 1 89.88 30 LEU B N 1
ATOM 852 C CA . LEU B 1 30 ? -15.344 6.402 4.48 1 89.88 30 LEU B CA 1
ATOM 853 C C . LEU B 1 30 ? -15.75 6.633 3.029 1 89.88 30 LEU B C 1
ATOM 855 O O . LEU B 1 30 ? -14.914 6.996 2.197 1 89.88 30 LEU B O 1
ATOM 859 N N . ALA B 1 31 ? -17 6.316 2.777 1 87.69 31 ALA B N 1
ATOM 860 C CA . ALA B 1 31 ? -17.516 6.609 1.441 1 87.69 31 ALA B CA 1
ATOM 861 C C . ALA B 1 31 ? -17.688 8.109 1.237 1 87.69 31 ALA B C 1
ATOM 863 O O . ALA B 1 31 ? -18.156 8.812 2.131 1 87.69 31 ALA B O 1
ATOM 864 N N . ARG B 1 32 ? -17.047 8.531 0.126 1 80.75 32 ARG B N 1
ATOM 865 C CA . ARG B 1 32 ? -17.188 9.953 -0.169 1 80.75 32 ARG B CA 1
ATOM 866 C C . ARG B 1 32 ? -18.297 10.188 -1.195 1 80.75 32 ARG B C 1
ATOM 868 O O . ARG B 1 32 ? -18.547 9.336 -2.049 1 80.75 32 ARG B O 1
ATOM 875 N N . ALA B 1 33 ? -19.094 11.195 -0.797 1 68.94 33 ALA B N 1
ATOM 876 C CA . ALA B 1 33 ? -20.094 11.586 -1.793 1 68.94 33 ALA B CA 1
ATOM 877 C C . ALA B 1 33 ? -19.422 12 -3.1 1 68.94 33 ALA B C 1
ATOM 879 O O . ALA B 1 33 ? -18.297 12.516 -3.098 1 68.94 33 ALA B O 1
ATOM 880 N N . ALA B 1 34 ? -19.703 11.227 -4.121 1 56.97 34 ALA B N 1
ATOM 881 C CA . ALA B 1 34 ? -19.156 11.609 -5.422 1 56.97 34 ALA B CA 1
ATOM 882 C C . ALA B 1 34 ? -19 13.117 -5.535 1 56.97 34 ALA B C 1
ATOM 884 O O . ALA B 1 34 ? -19.969 13.859 -5.383 1 56.97 34 ALA B O 1
ATOM 885 N N . ARG B 1 35 ? -18.266 13.641 -4.562 1 51.47 35 ARG B N 1
ATOM 886 C CA . ARG B 1 35 ? -18.234 15.078 -4.816 1 51.47 35 ARG B CA 1
ATOM 887 C C . ARG B 1 35 ? -18.062 15.375 -6.301 1 51.47 35 ARG B C 1
ATOM 889 O O . ARG B 1 35 ? -17.484 14.57 -7.035 1 51.47 35 ARG B O 1
ATOM 896 N N . ASP B 1 36 ? -18.969 16.047 -6.754 1 47.31 36 ASP B N 1
ATOM 897 C CA . ASP B 1 36 ? -18.969 16.516 -8.141 1 47.31 36 ASP B CA 1
ATOM 898 C C . ASP B 1 36 ? -17.531 16.703 -8.656 1 47.31 36 ASP B C 1
ATOM 900 O O . ASP B 1 36 ? -17.312 16.844 -9.859 1 47.31 36 ASP B O 1
ATOM 904 N N . ASP B 1 37 ? -16.703 17.266 -7.773 1 45.94 37 ASP B N 1
ATOM 905 C CA . ASP B 1 37 ? -15.562 17.938 -8.383 1 45.94 37 ASP B CA 1
ATOM 906 C C . ASP B 1 37 ? -14.453 16.953 -8.742 1 45.94 37 ASP B C 1
ATOM 908 O O . ASP B 1 37 ? -13.445 16.859 -8.039 1 45.94 37 ASP B O 1
ATOM 912 N N . GLY B 1 38 ? -14.688 15.953 -9.391 1 49.22 38 GLY B N 1
ATOM 913 C CA . GLY B 1 38 ? -13.727 15.312 -10.273 1 49.22 38 GLY B CA 1
ATOM 914 C C . GLY B 1 38 ? -12.828 14.312 -9.562 1 49.22 38 GLY B C 1
ATOM 915 O O . GLY B 1 38 ? -12.023 13.633 -10.203 1 49.22 38 GLY B O 1
ATOM 916 N N . ALA B 1 39 ? -12.578 14.57 -8.273 1 51.44 39 ALA B N 1
ATOM 917 C CA . ALA B 1 39 ? -11.531 13.633 -7.867 1 51.44 39 ALA B CA 1
ATOM 918 C C . ALA B 1 39 ? -12.117 12.258 -7.555 1 51.44 39 ALA B C 1
ATOM 920 O O . ALA B 1 39 ? -12.539 12 -6.43 1 51.44 39 ALA B O 1
ATOM 921 N N . GLY B 1 40 ? -12.875 11.695 -8.43 1 60.81 40 GLY B N 1
ATOM 922 C CA . GLY B 1 40 ? -13.562 10.422 -8.555 1 60.81 40 GLY B CA 1
ATOM 923 C C . GLY B 1 40 ? -12.711 9.242 -8.117 1 60.81 40 GLY B C 1
ATOM 924 O O . GLY B 1 40 ? -13.016 8.094 -8.445 1 60.81 40 GLY B O 1
ATOM 925 N N . GLY B 1 41 ? -11.477 9.602 -7.461 1 79.25 41 GLY B N 1
ATOM 926 C CA . GLY B 1 41 ? -10.734 8.383 -7.203 1 79.25 41 GLY B CA 1
ATOM 927 C C . GLY B 1 41 ? -10.594 8.062 -5.727 1 79.25 41 GLY B C 1
ATOM 928 O O . GLY B 1 41 ? -10.984 8.867 -4.875 1 79.25 41 GLY B O 1
ATOM 929 N N . THR B 1 42 ? -10.539 6.961 -5.336 1 91.38 42 THR B N 1
ATOM 930 C CA . THR B 1 42 ? -10.258 6.484 -3.986 1 91.38 42 THR B CA 1
ATOM 931 C C . THR B 1 42 ? -8.898 6.969 -3.51 1 91.38 42 THR B C 1
ATOM 933 O O . THR B 1 42 ? -7.938 7 -4.281 1 91.38 42 THR B O 1
ATOM 936 N N . CYS B 1 43 ? -8.891 7.449 -2.287 1 94.56 43 CYS B N 1
ATOM 937 C CA . CYS B 1 43 ? -7.648 7.93 -1.694 1 94.56 43 CYS B CA 1
ATOM 938 C C . CYS B 1 43 ? -7.273 7.098 -0.473 1 94.56 43 CYS B C 1
ATOM 940 O O . CYS B 1 43 ? -8.094 6.906 0.429 1 94.56 43 CYS B O 1
ATOM 942 N N . LEU B 1 44 ? -6.02 6.59 -0.461 1 96.62 44 LEU B N 1
ATOM 943 C CA . LEU B 1 44 ? -5.461 5.863 0.674 1 96.62 44 LEU B CA 1
ATOM 944 C C . LEU B 1 44 ? -4.43 6.711 1.411 1 96.62 44 LEU B C 1
ATOM 946 O O . LEU B 1 44 ? -3.51 7.25 0.794 1 96.62 44 LEU B O 1
ATOM 950 N N . ARG B 1 45 ? -4.629 6.895 2.717 1 96.88 45 ARG B N 1
ATOM 951 C CA . ARG B 1 45 ? -3.729 7.711 3.523 1 96.88 45 ARG B CA 1
ATOM 952 C C . ARG B 1 45 ? -3.113 6.891 4.652 1 96.88 45 ARG B C 1
ATOM 954 O O . ARG B 1 45 ? -3.809 6.121 5.32 1 96.88 45 ARG B O 1
ATOM 961 N N . LEU B 1 46 ? -1.832 7.066 4.867 1 97.19 46 LEU B N 1
ATOM 962 C CA . LEU B 1 46 ? -1.152 6.426 5.988 1 97.19 46 LEU B CA 1
ATOM 963 C C . LEU B 1 46 ? 0.025 7.273 6.465 1 97.19 46 LEU B C 1
ATOM 965 O O . LEU B 1 46 ? 0.627 8 5.676 1 97.19 46 LEU B O 1
ATOM 969 N N . PRO B 1 47 ? 0.28 7.223 7.77 1 97.06 47 PRO B N 1
ATOM 970 C CA . PRO B 1 47 ? 1.464 7.93 8.266 1 97.06 47 PRO B CA 1
ATOM 971 C C . PRO B 1 47 ? 2.754 7.461 7.594 1 97.06 47 PRO B C 1
ATOM 973 O O . PRO B 1 47 ? 2.854 6.301 7.184 1 97.06 47 PRO B O 1
ATOM 976 N N . VAL B 1 48 ? 3.736 8.25 7.574 1 96.56 48 VAL B N 1
ATOM 977 C CA . VAL B 1 48 ? 5.02 7.969 6.938 1 96.56 48 VAL B CA 1
ATOM 978 C C . VAL B 1 48 ? 5.641 6.723 7.559 1 96.56 48 VAL B C 1
ATOM 980 O O . VAL B 1 48 ? 6.203 5.883 6.852 1 96.56 48 VAL B O 1
ATOM 983 N N . GLU B 1 49 ? 5.453 6.602 8.828 1 95.88 49 GLU B N 1
ATOM 984 C CA . GLU B 1 49 ? 6.02 5.449 9.523 1 95.88 49 GLU B CA 1
ATOM 985 C C . GLU B 1 49 ? 5.406 4.145 9.023 1 95.88 49 GLU B C 1
ATOM 987 O O . GLU B 1 49 ? 6.109 3.146 8.852 1 95.88 49 GLU B O 1
ATOM 992 N N . HIS B 1 50 ? 4.102 4.156 8.82 1 97.25 50 HIS B N 1
ATOM 993 C CA . HIS B 1 50 ? 3.428 2.971 8.305 1 97.25 50 HIS B CA 1
ATOM 994 C C . HIS B 1 50 ? 3.811 2.709 6.852 1 97.25 50 HIS B C 1
ATOM 996 O O . HIS B 1 50 ? 3.939 1.554 6.438 1 97.25 50 HIS B O 1
ATOM 1002 N N . ALA B 1 51 ? 4.047 3.73 6.078 1 97.88 51 ALA B N 1
ATOM 1003 C CA . ALA B 1 51 ? 4.453 3.594 4.684 1 97.88 51 ALA B CA 1
ATOM 1004 C C . ALA B 1 51 ? 5.848 2.984 4.574 1 97.88 51 ALA B C 1
ATOM 1006 O O . ALA B 1 51 ? 6.105 2.16 3.693 1 97.88 51 ALA B O 1
ATOM 1007 N N . ARG B 1 52 ? 6.707 3.381 5.473 1 97.56 52 ARG B N 1
ATOM 1008 C CA . ARG B 1 52 ? 8.047 2.809 5.48 1 97.56 52 ARG B CA 1
ATOM 1009 C C . ARG B 1 52 ? 8.008 1.322 5.824 1 97.56 52 ARG B C 1
ATOM 1011 O O . ARG B 1 52 ? 8.727 0.521 5.227 1 97.56 52 ARG B O 1
ATOM 1018 N N . THR B 1 53 ? 7.152 1.048 6.789 1 97.69 53 THR B N 1
ATOM 1019 C CA . THR B 1 53 ? 6.965 -0.356 7.141 1 97.69 53 THR B CA 1
ATOM 1020 C C . THR B 1 53 ? 6.422 -1.143 5.949 1 97.69 53 THR B C 1
ATOM 1022 O O . THR B 1 53 ? 6.898 -2.242 5.656 1 97.69 53 THR B O 1
ATOM 1025 N N . LEU B 1 54 ? 5.449 -0.576 5.238 1 97.44 54 LEU B N 1
ATOM 1026 C CA . LEU B 1 54 ? 4.867 -1.2 4.055 1 97.44 54 LEU B CA 1
ATOM 1027 C C . LEU B 1 54 ? 5.93 -1.426 2.982 1 97.44 54 LEU B C 1
ATOM 1029 O O . LEU B 1 54 ? 6 -2.506 2.393 1 97.44 54 LEU B O 1
ATOM 1033 N N . MET B 1 55 ? 6.758 -0.462 2.775 1 97.44 55 MET B N 1
ATOM 1034 C CA . MET B 1 55 ? 7.816 -0.584 1.778 1 97.44 55 MET B CA 1
ATOM 1035 C C . MET B 1 55 ? 8.781 -1.71 2.141 1 97.44 55 MET B C 1
ATOM 1037 O O . MET B 1 55 ? 9.195 -2.482 1.273 1 97.44 55 MET B O 1
ATOM 1041 N N . LEU B 1 56 ? 9.133 -1.749 3.441 1 97.06 56 LEU B N 1
ATOM 1042 C CA . LEU B 1 56 ? 10.047 -2.791 3.895 1 97.06 56 LEU B CA 1
ATOM 1043 C C . LEU B 1 56 ? 9.438 -4.172 3.705 1 97.06 56 LEU B C 1
ATOM 1045 O O . LEU B 1 56 ? 10.109 -5.102 3.254 1 97.06 56 LEU B O 1
ATOM 1049 N N . LEU B 1 57 ? 8.195 -4.293 4.035 1 97.5 57 LEU B N 1
ATOM 1050 C CA . LEU B 1 57 ? 7.496 -5.562 3.877 1 97.5 57 LEU B CA 1
ATOM 1051 C C . LEU B 1 57 ? 7.402 -5.949 2.404 1 97.5 57 LEU B C 1
ATOM 1053 O O . LEU B 1 57 ? 7.613 -7.113 2.049 1 97.5 57 LEU B O 1
ATOM 1057 N N . LEU B 1 58 ? 7.125 -5.008 1.563 1 97.5 58 LEU B N 1
ATOM 1058 C CA . LEU B 1 58 ? 7.066 -5.258 0.127 1 97.5 58 LEU B CA 1
ATOM 1059 C C . LEU B 1 58 ? 8.43 -5.684 -0.406 1 97.5 58 LEU B C 1
ATOM 1061 O O . LEU B 1 58 ? 8.531 -6.621 -1.199 1 97.5 58 LEU B O 1
ATOM 1065 N N . LYS B 1 59 ? 9.445 -5 0.077 1 97.06 59 LYS B N 1
ATOM 1066 C CA . LYS B 1 59 ? 10.805 -5.336 -0.332 1 97.06 59 LYS B CA 1
ATOM 1067 C C . LYS B 1 59 ? 11.148 -6.777 0.03 1 97.06 59 LYS B C 1
ATOM 1069 O O . LYS B 1 59 ? 11.703 -7.512 -0.787 1 97.06 59 LYS B O 1
ATOM 1074 N N . GLN B 1 60 ? 10.828 -7.141 1.2 1 96.06 60 GLN B N 1
ATOM 1075 C CA . GLN B 1 60 ? 11.086 -8.5 1.665 1 96.06 60 GLN B CA 1
ATOM 1076 C C . GLN B 1 60 ? 10.289 -9.516 0.852 1 96.06 60 GLN B C 1
ATOM 1078 O O . GLN B 1 60 ? 10.828 -10.547 0.433 1 96.06 60 GLN B O 1
ATOM 1083 N N . GLU B 1 61 ? 9.031 -9.211 0.625 1 95.88 61 GLU B N 1
ATOM 1084 C CA . GLU B 1 61 ? 8.172 -10.102 -0.142 1 95.88 61 GLU B CA 1
ATOM 1085 C C . GLU B 1 61 ? 8.695 -10.289 -1.563 1 95.88 61 GLU B C 1
ATOM 1087 O O . GLU B 1 61 ? 8.719 -11.414 -2.076 1 95.88 61 GLU B O 1
ATOM 1092 N N . PHE B 1 62 ? 9.164 -9.242 -2.172 1 95.19 62 PHE B N 1
ATOM 1093 C CA . PHE B 1 62 ? 9.625 -9.32 -3.553 1 95.19 62 PHE B CA 1
ATOM 1094 C C . PHE B 1 62 ? 10.984 -10.008 -3.635 1 95.19 62 PHE B C 1
ATOM 1096 O O . PHE B 1 62 ? 11.273 -10.695 -4.613 1 95.19 62 PHE B O 1
ATOM 1103 N N . ALA B 1 63 ? 11.781 -9.797 -2.617 1 94.5 63 ALA B N 1
ATOM 1104 C CA . ALA B 1 63 ? 13.047 -10.516 -2.576 1 94.5 63 ALA B CA 1
ATOM 1105 C C . ALA B 1 63 ? 12.82 -12.023 -2.553 1 94.5 63 ALA B C 1
ATOM 1107 O O . ALA B 1 63 ? 13.523 -12.781 -3.23 1 94.5 63 ALA B O 1
ATOM 1108 N N . ALA B 1 64 ? 11.781 -12.359 -1.806 1 92.62 64 ALA B N 1
ATOM 1109 C CA . ALA B 1 64 ? 11.438 -13.781 -1.717 1 92.62 64 ALA B CA 1
ATOM 1110 C C . ALA B 1 64 ? 10.875 -14.289 -3.039 1 92.62 64 ALA B C 1
ATOM 1112 O O . ALA B 1 64 ? 11.203 -15.398 -3.469 1 92.62 64 ALA B O 1
ATOM 1113 N N . LEU B 1 65 ? 10.148 -13.523 -3.684 1 90.94 65 LEU B N 1
ATOM 1114 C CA . LEU B 1 65 ? 9.547 -13.883 -4.961 1 90.94 65 LEU B CA 1
ATOM 1115 C C . LEU B 1 65 ? 10.602 -13.977 -6.055 1 90.94 65 LEU B C 1
ATOM 1117 O O . LEU B 1 65 ? 10.539 -14.867 -6.91 1 90.94 65 LEU B O 1
ATOM 1121 N N . ASP B 1 66 ? 11.469 -13.055 -6.004 1 89.19 66 ASP B N 1
ATOM 1122 C CA . ASP B 1 66 ? 12.508 -12.992 -7.027 1 89.19 66 ASP B CA 1
ATOM 1123 C C . ASP B 1 66 ? 13.492 -14.156 -6.879 1 89.19 66 ASP B C 1
ATOM 1125 O O . ASP B 1 66 ? 14.102 -14.586 -7.863 1 89.19 66 ASP B O 1
ATOM 1129 N N . LYS B 1 67 ? 13.609 -14.641 -5.715 1 86.69 67 LYS B N 1
ATOM 1130 C CA . LYS B 1 67 ? 14.453 -15.805 -5.48 1 86.69 67 LYS B CA 1
ATOM 1131 C C . LYS B 1 67 ? 13.812 -17.062 -6.051 1 86.69 67 LYS B C 1
ATOM 1133 O O . LYS B 1 67 ? 14.508 -18 -6.453 1 86.69 67 LYS B O 1
ATOM 1138 N N . LEU B 1 68 ? 12.484 -17.141 -6.008 1 80.25 68 LEU B N 1
ATOM 1139 C CA . LEU B 1 68 ? 11.734 -18.297 -6.461 1 80.25 68 LEU B CA 1
ATOM 1140 C C . LEU B 1 68 ? 11.672 -18.344 -7.984 1 80.25 68 LEU B C 1
ATOM 1142 O O . LEU B 1 68 ? 11.469 -19.406 -8.57 1 80.25 68 LEU B O 1
ATOM 1146 N N . GLN B 1 69 ? 11.719 -17.234 -8.641 1 67.94 69 GLN B N 1
ATOM 1147 C CA . GLN B 1 69 ? 11.688 -17.203 -10.102 1 67.94 69 GLN B CA 1
ATOM 1148 C C . GLN B 1 69 ? 13.062 -16.859 -10.672 1 67.94 69 GLN B C 1
ATOM 1150 O O . GLN B 1 69 ? 13.312 -15.727 -11.078 1 67.94 69 GLN B O 1
ATOM 1155 N N . PRO B 1 70 ? 13.969 -17.719 -10.398 1 55.97 70 PRO B N 1
ATOM 1156 C CA . PRO B 1 70 ? 15.281 -17.438 -10.977 1 55.97 70 PRO B CA 1
ATOM 1157 C C . PRO B 1 70 ? 15.227 -17.234 -12.492 1 55.97 70 PRO B C 1
ATOM 1159 O O . PRO B 1 70 ? 14.359 -17.812 -13.156 1 55.97 70 PRO B O 1
ATOM 1162 N N . ARG B 1 71 ? 15.43 -15.969 -12.977 1 53.69 71 ARG B N 1
ATOM 1163 C CA . ARG B 1 71 ? 15.492 -15.742 -14.422 1 53.69 71 ARG B CA 1
ATOM 1164 C C . ARG B 1 71 ? 16.125 -16.938 -15.133 1 53.69 71 ARG B C 1
ATOM 1166 O O . ARG B 1 71 ? 17.219 -17.359 -14.797 1 53.69 71 ARG B O 1
ATOM 1173 N N . SER B 1 72 ? 15.273 -17.781 -15.578 1 50.06 72 SER B N 1
ATOM 1174 C CA . SER B 1 72 ? 15.805 -18.797 -16.484 1 50.06 72 SER B CA 1
ATOM 1175 C C . SER B 1 72 ? 16.844 -18.203 -17.438 1 50.06 72 SER B C 1
ATOM 1177 O O . SER B 1 72 ? 16.562 -17.234 -18.156 1 50.06 72 SER B O 1
ATOM 1179 N N . ARG B 1 73 ? 18.062 -18 -17.062 1 46.62 73 ARG B N 1
ATOM 1180 C CA . ARG B 1 73 ? 19.109 -17.828 -18.062 1 46.62 73 ARG B CA 1
ATOM 1181 C C . ARG B 1 73 ? 18.938 -18.812 -19.219 1 46.62 73 ARG B C 1
ATOM 1183 O O . ARG B 1 73 ? 18.938 -20.016 -19.016 1 46.62 73 ARG B O 1
ATOM 1190 N N . ARG B 1 74 ? 18.031 -18.531 -20.094 1 46.19 74 ARG B N 1
ATOM 1191 C CA . ARG B 1 74 ? 18.047 -19.297 -21.344 1 46.19 74 ARG B CA 1
ATOM 1192 C C . ARG B 1 74 ? 19.469 -19.578 -21.797 1 46.19 74 ARG B C 1
ATOM 1194 O O . ARG B 1 74 ? 20.25 -18.641 -22.031 1 46.19 74 ARG B O 1
ATOM 1201 N N . SER B 1 75 ? 20.094 -20.594 -21.266 1 44.5 75 SER B N 1
ATOM 1202 C CA . SER B 1 75 ? 21.281 -21.156 -21.891 1 44.5 75 SER B CA 1
ATOM 1203 C C . SER B 1 75 ? 21.156 -21.203 -23.406 1 44.5 75 SER B C 1
ATOM 1205 O O . SER B 1 75 ? 20.203 -21.781 -23.938 1 44.5 75 SER B O 1
ATOM 1207 N N . GLY B 1 76 ? 21.234 -20.047 -24.078 1 40.53 76 GLY B N 1
ATOM 1208 C CA . GLY B 1 76 ? 21.453 -20.125 -25.516 1 40.53 76 GLY B CA 1
ATOM 1209 C C . GLY B 1 76 ? 22.406 -21.234 -25.922 1 40.53 76 GLY B C 1
ATOM 1210 O O . GLY B 1 76 ? 23.594 -21.203 -25.578 1 40.53 76 GLY B O 1
ATOM 1211 N N . ARG B 1 77 ? 22.047 -22.438 -25.969 1 41.75 77 ARG B N 1
ATOM 1212 C CA . ARG B 1 77 ? 22.766 -23.484 -26.688 1 41.75 77 ARG B CA 1
ATOM 1213 C C . ARG B 1 77 ? 23.031 -23.062 -28.141 1 41.75 77 ARG B C 1
ATOM 1215 O O . ARG B 1 77 ? 22.078 -22.812 -28.891 1 41.75 77 ARG B O 1
ATOM 1222 N N . ALA B 1 78 ? 24.188 -22.141 -28.406 1 32.38 78 ALA B N 1
ATOM 1223 C CA . ALA B 1 78 ? 24.875 -22.281 -29.688 1 32.38 78 ALA B CA 1
ATOM 1224 C C . ALA B 1 78 ? 25.609 -23.625 -29.766 1 32.38 78 ALA B C 1
ATOM 1226 O O . ALA B 1 78 ? 26.016 -24.172 -28.734 1 32.38 78 ALA B O 1
#